Protein AF-A0A371IQS5-F1 (afdb_monomer_lite)

Radius of gyration: 9.96 Å; chains: 1; bounding box: 20×9×29 Å

pLDDT: mean 89.55, std 6.9, range [68.69, 95.19]

Foldseek 3Di:
DVVVCCQQQPQFDPVPPRDGVVRVVVVVVVVD

Organism: NCBI:txid2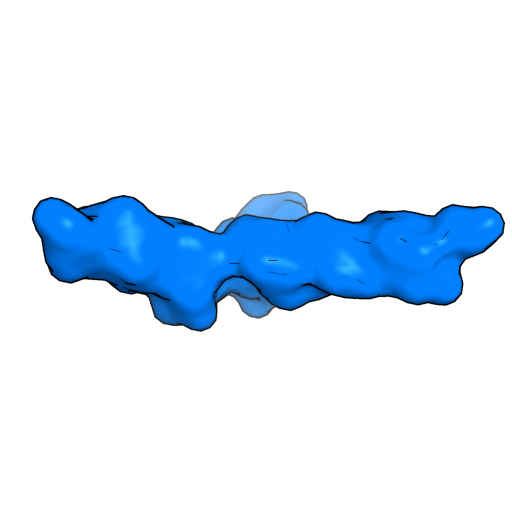020948

InterPro domains:
  IPR001584 Integrase, catalytic core [PF13333] (1-29)

Secondary structure (DSSP, 8-state):
-HHHHHHHHT--BTTTTSB-HHHHHHHHHHT-

Structure (mmCIF, N/CA/C/O backbone):
data_AF-A0A371IQS5-F1
#
_entry.id   AF-A0A371IQS5-F1
#
loop_
_atom_site.group_PDB
_atom_site.id
_atom_site.type_symbol
_atom_site.label_atom_id
_atom_site.label_alt_id
_atom_site.label_comp_id
_atom_site.label_asym_id
_atom_site.label_entity_id
_atom_site.label_seq_id
_atom_site.pdbx_PDB_ins_code
_atom_site.Cartn_x
_atom_site.Cartn_y
_atom_site.Cartn_z
_atom_site.occupancy
_atom_site.B_iso_or_equiv
_atom_site.auth_seq_id
_atom_site.auth_comp_id
_atom_site.auth_asym_id
_atom_site.auth_atom_id
_atom_site.pdbx_PDB_model_num
ATOM 1 N N . ASP A 1 1 ? -6.044 3.898 -18.894 1.00 69.50 1 ASP A N 1
ATOM 2 C CA . ASP A 1 1 ? -6.595 2.895 -17.967 1.00 69.50 1 ASP A CA 1
ATOM 3 C C . ASP A 1 1 ? -5.494 2.119 -17.263 1.00 69.50 1 ASP A C 1
ATOM 5 O O . ASP A 1 1 ? -5.405 2.223 -16.047 1.00 69.50 1 ASP A O 1
ATOM 9 N N . ASP A 1 2 ? -4.534 1.554 -17.995 1.00 87.88 2 ASP A N 1
ATOM 10 C CA . ASP A 1 2 ? -3.403 0.788 -17.434 1.00 87.88 2 ASP A CA 1
ATOM 11 C C . ASP A 1 2 ? -2.590 1.515 -16.351 1.00 87.88 2 ASP A C 1
ATOM 13 O O . ASP A 1 2 ? -2.154 0.910 -15.374 1.00 87.88 2 ASP A O 1
ATOM 17 N N . TYR A 1 3 ? -2.396 2.833 -16.486 1.00 91.00 3 TYR A N 1
ATOM 18 C CA . TYR A 1 3 ? -1.644 3.605 -15.493 1.00 91.00 3 TYR A CA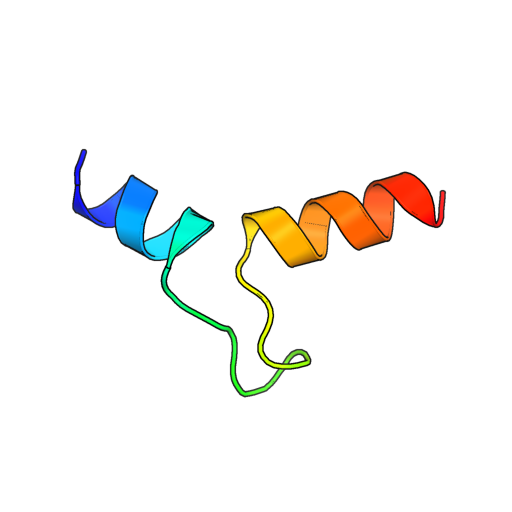 1
ATOM 19 C C . TYR A 1 3 ? -2.339 3.647 -14.126 1.00 91.00 3 TYR A C 1
ATOM 21 O O . TYR A 1 3 ? -1.669 3.572 -13.096 1.00 91.00 3 TYR A O 1
ATOM 29 N N . MET A 1 4 ? -3.669 3.777 -14.107 1.00 91.25 4 MET A N 1
ATOM 30 C CA . MET A 1 4 ? -4.423 3.852 -12.854 1.00 91.25 4 MET A CA 1
ATOM 31 C C . MET A 1 4 ? -4.455 2.492 -12.163 1.00 91.25 4 MET A C 1
ATOM 33 O O . MET A 1 4 ? -4.267 2.429 -10.949 1.00 91.25 4 MET A O 1
ATOM 37 N N . ASP A 1 5 ? -4.611 1.412 -12.930 1.00 94.00 5 ASP A N 1
ATOM 38 C CA . ASP A 1 5 ? -4.577 0.052 -12.393 1.00 94.00 5 ASP A CA 1
ATOM 39 C C . ASP A 1 5 ? -3.201 -0.294 -11.831 1.00 94.00 5 ASP A C 1
ATOM 41 O O . ASP A 1 5 ? -3.114 -0.714 -10.675 1.00 94.00 5 ASP A O 1
ATOM 45 N N . TYR A 1 6 ? -2.133 -0.000 -12.578 1.00 94.50 6 TYR A N 1
ATOM 46 C CA . TYR A 1 6 ? -0.760 -0.166 -12.106 1.00 94.50 6 TYR A CA 1
ATOM 47 C C . TYR A 1 6 ? -0.498 0.641 -10.827 1.00 94.50 6 TYR A C 1
ATOM 49 O O . TYR A 1 6 ? 0.062 0.134 -9.853 1.00 94.50 6 TYR A O 1
ATOM 57 N N . TYR A 1 7 ? -0.925 1.907 -10.788 1.00 93.56 7 TYR A N 1
ATOM 58 C CA . TYR A 1 7 ? -0.718 2.756 -9.617 1.00 93.56 7 TYR A CA 1
ATOM 59 C C . TYR A 1 7 ? -1.457 2.227 -8.383 1.00 93.56 7 TYR A C 1
ATOM 61 O O . TYR A 1 7 ? -0.894 2.227 -7.288 1.00 93.56 7 TYR A O 1
ATOM 69 N N . ASN A 1 8 ? -2.700 1.774 -8.548 1.00 94.12 8 ASN A N 1
ATOM 70 C CA . ASN A 1 8 ? -3.543 1.347 -7.435 1.00 94.12 8 ASN A CA 1
ATOM 71 C C . ASN A 1 8 ? -3.211 -0.063 -6.931 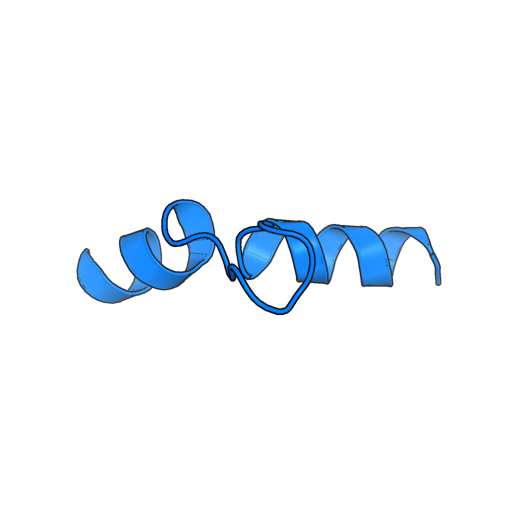1.00 94.12 8 ASN A C 1
ATOM 73 O O . ASN A 1 8 ? -3.340 -0.315 -5.728 1.00 94.12 8 ASN A O 1
ATOM 77 N N . ASN A 1 9 ? -2.785 -0.966 -7.820 1.00 94.38 9 ASN A N 1
ATOM 78 C CA . ASN A 1 9 ? -2.660 -2.390 -7.508 1.00 94.38 9 ASN A CA 1
ATOM 79 C C . ASN A 1 9 ? -1.225 -2.911 -7.476 1.00 94.38 9 ASN A C 1
ATOM 81 O O . ASN A 1 9 ? -0.975 -3.837 -6.712 1.00 94.38 9 ASN A O 1
ATOM 85 N N . ASP A 1 10 ? -0.290 -2.304 -8.209 1.00 92.75 10 ASP A N 1
ATOM 86 C CA . ASP A 1 10 ? 1.066 -2.851 -8.366 1.00 92.75 10 ASP A CA 1
ATOM 87 C C . ASP A 1 10 ? 2.150 -1.943 -7.769 1.00 92.75 10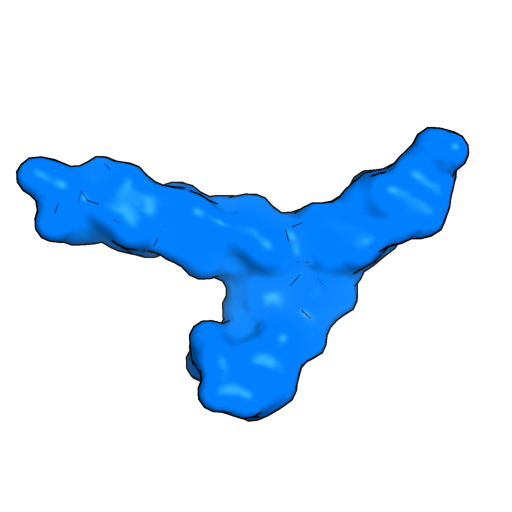 ASP A C 1
ATOM 89 O O . ASP A 1 10 ? 3.187 -2.407 -7.287 1.00 92.75 10 ASP A O 1
ATOM 93 N N . ARG A 1 11 ? 1.923 -0.625 -7.744 1.00 90.75 11 ARG A N 1
ATOM 94 C CA . ARG A 1 11 ? 2.889 0.335 -7.200 1.00 90.75 11 ARG A CA 1
ATOM 95 C C . ARG A 1 11 ? 2.839 0.388 -5.670 1.00 90.75 11 ARG A C 1
ATOM 97 O O . ARG A 1 11 ? 2.043 1.113 -5.075 1.00 90.75 11 ARG A O 1
ATOM 104 N N . CYS A 1 12 ? 3.770 -0.300 -5.018 1.00 88.12 12 CYS A N 1
ATOM 105 C CA . CYS A 1 12 ? 3.935 -0.234 -3.564 1.00 88.12 12 CYS A CA 1
ATOM 106 C C . CYS A 1 12 ? 4.443 1.137 -3.074 1.00 88.12 12 CYS A C 1
ATOM 108 O O . CYS A 1 12 ? 5.370 1.727 -3.637 1.00 88.12 12 CYS A O 1
ATOM 110 N N . GLN A 1 13 ? 3.886 1.623 -1.960 1.00 86.31 13 GLN A N 1
ATOM 111 C CA . GLN A 1 13 ? 4.319 2.857 -1.303 1.00 86.31 13 GLN A CA 1
ATOM 112 C C . GLN A 1 13 ? 5.457 2.598 -0.307 1.00 86.31 13 GLN A C 1
ATOM 114 O O . GLN A 1 13 ? 5.238 2.227 0.848 1.00 86.31 13 GLN A O 1
ATOM 119 N N . TRP A 1 14 ? 6.697 2.827 -0.744 1.00 81.25 14 TRP A N 1
ATOM 120 C CA . TRP A 1 14 ? 7.915 2.549 0.032 1.00 81.25 14 TRP A CA 1
ATOM 121 C C . TRP A 1 14 ? 7.996 3.273 1.384 1.00 81.25 14 TRP A C 1
ATOM 123 O O . TRP A 1 14 ? 8.534 2.713 2.335 1.00 81.25 14 TRP A O 1
ATOM 133 N N . ASN A 1 15 ? 7.388 4.456 1.497 1.00 82.88 15 ASN A N 1
ATOM 134 C CA . ASN A 1 15 ? 7.376 5.254 2.728 1.00 82.88 15 ASN A CA 1
ATOM 135 C C . ASN A 1 15 ? 6.216 4.906 3.682 1.00 82.88 15 ASN A C 1
ATOM 137 O O . ASN A 1 15 ? 6.208 5.366 4.818 1.00 82.88 15 ASN A O 1
ATOM 141 N N . LEU A 1 16 ? 5.235 4.108 3.238 1.00 76.50 16 LEU A N 1
ATOM 142 C CA . LEU A 1 16 ? 3.963 3.893 3.942 1.00 76.50 16 LEU A CA 1
ATOM 143 C C . LEU A 1 16 ? 3.664 2.402 4.172 1.00 76.50 16 LEU A C 1
ATOM 145 O O . LEU A 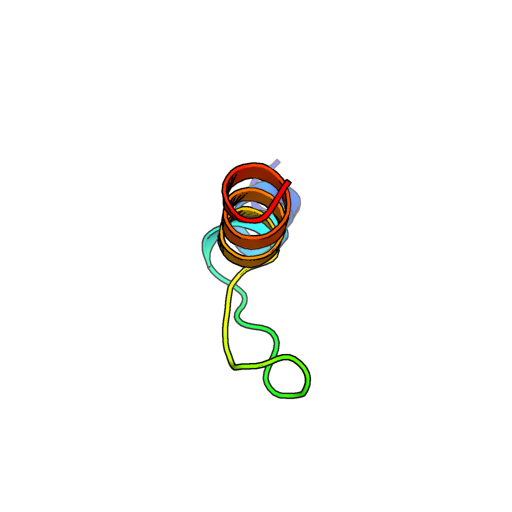1 16 ? 2.517 1.976 4.102 1.00 76.50 16 LEU A O 1
ATOM 149 N N . LYS A 1 17 ? 4.702 1.614 4.494 1.00 83.94 17 LYS A N 1
ATOM 150 C CA . LYS A 1 17 ? 4.664 0.155 4.774 1.00 83.94 17 LYS A CA 1
ATOM 151 C C . LYS A 1 17 ? 4.778 -0.774 3.558 1.00 83.94 17 LYS A C 1
ATOM 153 O O . LYS A 1 17 ? 4.563 -1.972 3.703 1.00 83.94 17 LYS A O 1
ATOM 158 N N . LYS A 1 18 ? 5.174 -0.261 2.387 1.00 89.25 18 LYS A N 1
ATOM 159 C CA . LYS A 1 18 ? 5.351 -1.047 1.147 1.00 89.25 18 LYS A CA 1
ATOM 160 C C . LYS A 1 18 ? 4.069 -1.754 0.677 1.00 89.25 18 LYS A C 1
ATOM 162 O O . LYS A 1 18 ? 4.146 -2.800 0.044 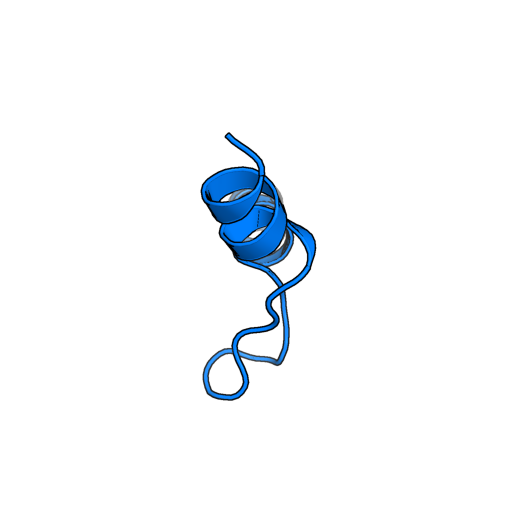1.00 89.25 18 LYS A O 1
ATOM 167 N N . LEU A 1 19 ? 2.909 -1.168 0.966 1.00 93.62 19 LEU A N 1
ATOM 168 C CA . LEU A 1 19 ? 1.608 -1.634 0.484 1.00 93.62 19 LEU A CA 1
ATOM 169 C C . LEU A 1 19 ? 1.185 -0.849 -0.751 1.00 93.62 19 LEU A C 1
ATOM 171 O O . LEU A 1 19 ? 1.578 0.309 -0.923 1.00 93.62 19 LEU A O 1
ATOM 175 N N . THR A 1 20 ? 0.361 -1.463 -1.589 1.00 95.19 20 THR A N 1
ATOM 176 C CA . THR A 1 20 ? -0.289 -0.765 -2.701 1.00 95.19 20 THR A CA 1
ATOM 177 C C . THR A 1 20 ? -1.433 0.102 -2.164 1.00 95.19 20 THR A C 1
ATOM 179 O O . THR A 1 20 ? -1.947 -0.171 -1.070 1.00 95.19 20 THR A O 1
ATOM 182 N N . PRO A 1 21 ? -1.856 1.156 -2.884 1.00 94.62 21 PRO A N 1
ATOM 183 C CA . PRO A 1 21 ? -2.975 1.995 -2.456 1.00 94.62 21 PRO A CA 1
ATOM 184 C C . PRO A 1 21 ? -4.236 1.196 -2.089 1.00 94.62 21 PRO A C 1
ATOM 186 O O . PRO A 1 21 ? -4.842 1.451 -1.045 1.00 94.62 21 PRO A O 1
ATOM 189 N N . THR A 1 22 ? -4.590 0.181 -2.886 1.00 95.19 22 THR A N 1
ATOM 190 C CA . THR A 1 22 ? -5.730 -0.706 -2.606 1.00 95.19 22 THR A CA 1
ATOM 191 C C . THR A 1 22 ? -5.533 -1.500 -1.313 1.00 95.19 22 THR A C 1
ATOM 193 O O . THR A 1 22 ? -6.428 -1.553 -0.468 1.00 95.19 22 THR A O 1
ATOM 196 N N . GLN A 1 23 ? -4.351 -2.088 -1.112 1.00 94.31 23 GLN A N 1
ATOM 197 C CA . GLN A 1 23 ? -4.042 -2.850 0.101 1.00 94.31 23 GLN A CA 1
ATOM 198 C C . GLN A 1 23 ? -4.085 -1.976 1.357 1.00 94.31 23 GLN A C 1
ATOM 200 O O . GLN A 1 23 ? -4.648 -2.385 2.372 1.00 94.31 23 GLN A O 1
ATOM 205 N N . TYR A 1 24 ? -3.529 -0.765 1.289 1.00 93.25 24 TYR A N 1
ATOM 206 C CA . TYR A 1 24 ? -3.547 0.176 2.405 1.00 93.25 24 TYR A CA 1
ATOM 207 C C . TYR A 1 24 ? -4.979 0.585 2.778 1.00 93.25 24 TYR A C 1
ATOM 209 O O . TYR A 1 24 ? -5.349 0.537 3.951 1.00 93.25 24 TYR A O 1
ATOM 217 N N . ARG A 1 25 ? -5.822 0.896 1.783 1.00 93.31 25 ARG A N 1
ATOM 218 C CA . ARG A 1 25 ? -7.250 1.175 1.997 1.00 93.31 25 ARG A CA 1
ATOM 219 C C . ARG A 1 25 ? -7.960 0.012 2.692 1.00 93.31 25 ARG A C 1
ATOM 221 O O . ARG A 1 25 ? -8.685 0.239 3.656 1.00 93.31 25 ARG A O 1
ATOM 228 N N . ASN A 1 26 ? -7.755 -1.217 2.222 1.00 94.75 26 ASN A N 1
ATOM 229 C CA . ASN A 1 26 ? -8.414 -2.395 2.789 1.00 94.75 26 ASN A CA 1
ATOM 230 C C . ASN A 1 26 ? -8.006 -2.640 4.247 1.00 94.75 26 ASN A C 1
ATOM 232 O O . ASN A 1 26 ? -8.852 -3.004 5.058 1.00 94.75 26 ASN A O 1
ATOM 236 N N . GLN A 1 27 ? -6.742 -2.390 4.602 1.00 93.06 27 GLN A N 1
ATOM 237 C CA . GLN A 1 27 ? -6.299 -2.460 5.996 1.00 93.06 27 GLN A CA 1
ATOM 238 C C . GLN A 1 27 ? -7.002 -1.432 6.883 1.00 93.06 27 GLN A C 1
ATOM 240 O O . GLN A 1 27 ? -7.428 -1.781 7.979 1.00 93.06 27 GLN A O 1
ATOM 245 N N . LEU A 1 28 ? -7.138 -0.184 6.420 1.00 91.75 28 LEU A N 1
ATOM 246 C CA . LEU A 1 28 ? -7.851 0.849 7.174 1.00 91.75 28 LEU A CA 1
ATOM 247 C C . LEU A 1 28 ? -9.325 0.480 7.378 1.00 91.75 28 LEU A C 1
ATOM 249 O O . LEU A 1 28 ? -9.831 0.622 8.485 1.00 91.75 28 LEU A O 1
ATOM 253 N N . LEU A 1 29 ? -9.985 -0.046 6.342 1.00 93.75 29 LEU A N 1
ATOM 254 C CA . LEU A 1 29 ? -11.375 -0.506 6.422 1.00 93.75 29 LEU A CA 1
ATOM 255 C C . LEU A 1 29 ? -11.556 -1.694 7.375 1.00 93.75 29 LEU A C 1
ATOM 257 O O . LEU A 1 29 ? -12.569 -1.765 8.053 1.00 93.75 29 LEU A O 1
ATOM 261 N N . ALA A 1 30 ? -10.591 -2.615 7.435 1.00 93.31 30 ALA A N 1
ATOM 262 C CA . ALA A 1 30 ? -10.636 -3.764 8.342 1.00 93.31 30 ALA A CA 1
ATOM 263 C C . ALA A 1 30 ? -10.295 -3.406 9.801 1.00 93.31 30 ALA A C 1
ATOM 265 O O . ALA A 1 30 ? -10.646 -4.150 10.710 1.00 93.31 30 ALA A O 1
ATOM 266 N N . ALA A 1 31 ? -9.575 -2.303 10.016 1.00 88.88 31 ALA A N 1
ATOM 267 C CA . ALA A 1 31 ? -9.248 -1.773 11.339 1.00 88.88 31 ALA A CA 1
ATOM 268 C C . ALA A 1 31 ? -10.303 -0.786 11.878 1.00 88.88 31 ALA A C 1
ATOM 270 O O . ALA A 1 31 ? -10.117 -0.249 12.970 1.00 88.88 31 ALA A O 1
ATOM 271 N N . SER A 1 32 ? -11.352 -0.521 11.092 1.00 68.69 32 SER A N 1
ATOM 272 C CA . SER A 1 32 ? -12.518 0.292 11.461 1.00 68.69 32 SER A CA 1
ATOM 273 C C . SER A 1 32 ? -13.564 -0.567 12.163 1.00 68.69 32 SER A C 1
ATOM 275 O O . SER A 1 32 ? -14.181 -0.054 13.119 1.00 68.69 32 SER A O 1
#

Sequence (32 aa):
DDYMDYYNNDRCQWNLKKLTPTQYRNQLLAAS